Protein AF-A0A3M0YK63-F1 (afdb_monomer_lite)

Secondary structure (DSSP, 8-state):
-EEEEETTTTEEEEE-----TTT--TTEEEPP-EEE-TTSPEEE-GGGTT-EEE-PPP-

Radius of gyration: 16.78 Å; chains: 1; bounding box: 47×28×36 Å

pLDDT: mean 93.34, std 3.31, range [75.12, 96.38]

Sequence (59 aa):
FIKGYDETFAQTVHASTSYLWDELKWGRRFLPMYETLPNGHIVLDLEAIDACAEAPLPE

Foldseek 3Di:
DDWDQDPVVRDIDDDDDDDDPVRDDPQKDQDDQWDQDPVRDIDGHPVSVVPIDGHDDDD

Structure (mmCIF, N/CA/C/O backbone):
data_AF-A0A3M0YK63-F1
#
_entry.id   AF-A0A3M0YK63-F1
#
loop_
_atom_site.group_PDB
_atom_site.id
_atom_site.type_symbol
_atom_site.label_atom_id
_atom_site.label_alt_id
_atom_site.label_comp_id
_atom_site.label_asym_id
_atom_site.label_entity_id
_atom_site.label_seq_id
_atom_site.pdbx_PDB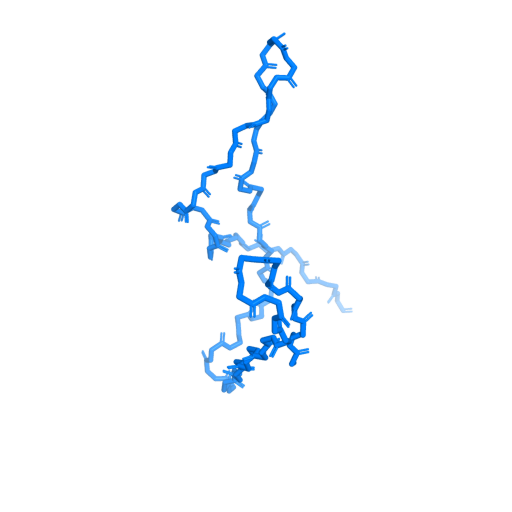_ins_code
_atom_site.Cartn_x
_atom_site.Cartn_y
_atom_site.Cartn_z
_atom_site.occupancy
_atom_site.B_iso_or_equiv
_atom_site.auth_seq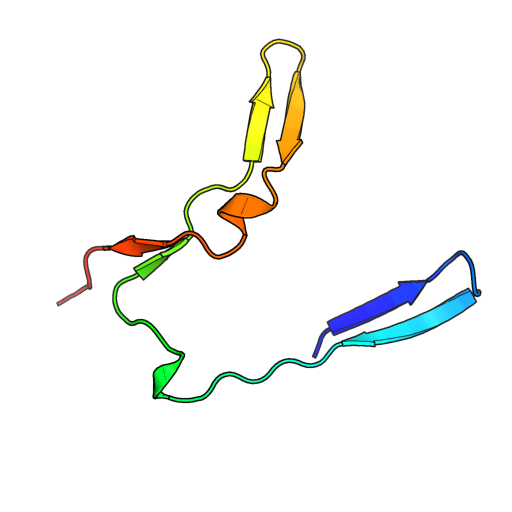_id
_atom_site.auth_comp_id
_atom_site.auth_asym_id
_atom_site.auth_atom_id
_atom_site.pdbx_PDB_model_num
ATOM 1 N N . PHE A 1 1 ? -1.052 -0.194 10.182 1.00 82.31 1 PHE A N 1
ATOM 2 C CA . PHE A 1 1 ? -2.383 0.174 10.700 1.00 82.31 1 PHE A CA 1
ATOM 3 C C . PHE A 1 1 ? -2.886 1.364 9.913 1.00 82.31 1 PHE A C 1
ATOM 5 O O . PHE A 1 1 ? -2.211 2.387 9.901 1.00 82.31 1 PHE A O 1
ATOM 12 N N . ILE A 1 2 ? -4.011 1.216 9.224 1.00 92.69 2 ILE A N 1
ATOM 13 C CA . ILE A 1 2 ? -4.652 2.279 8.449 1.00 92.69 2 ILE A CA 1
ATOM 14 C C . ILE A 1 2 ? -5.912 2.702 9.202 1.00 92.69 2 ILE A C 1
ATOM 16 O O . ILE A 1 2 ? -6.647 1.862 9.719 1.00 92.69 2 ILE A O 1
ATOM 20 N N . LYS A 1 3 ? -6.140 4.011 9.286 1.00 94.62 3 LYS A N 1
ATOM 21 C CA . LYS A 1 3 ? -7.338 4.613 9.868 1.00 94.62 3 LYS A CA 1
ATOM 22 C C . LYS A 1 3 ? -8.064 5.370 8.762 1.00 94.62 3 LYS A C 1
ATOM 24 O O . LYS A 1 3 ? -7.445 6.200 8.104 1.00 94.62 3 LYS A O 1
ATOM 29 N N . GLY A 1 4 ? -9.344 5.082 8.571 1.00 94.31 4 GLY A N 1
ATOM 30 C CA . GLY A 1 4 ? -10.219 5.770 7.625 1.00 94.31 4 GLY A CA 1
ATOM 31 C C . GLY A 1 4 ? -11.418 6.370 8.346 1.00 94.31 4 GLY A C 1
ATOM 32 O O . GLY A 1 4 ? -11.811 5.883 9.405 1.00 94.31 4 GLY A O 1
ATOM 33 N N . TYR A 1 5 ? -11.987 7.435 7.794 1.00 94.62 5 TYR A N 1
ATOM 34 C CA . TYR A 1 5 ? -13.287 7.936 8.223 1.00 94.62 5 TYR A CA 1
ATOM 35 C C . TYR A 1 5 ? -14.326 7.510 7.193 1.00 94.62 5 TYR A C 1
ATOM 37 O O . TYR A 1 5 ? -14.148 7.755 6.003 1.00 94.62 5 TYR A O 1
ATOM 45 N N . ASP A 1 6 ? -15.370 6.839 7.655 1.00 93.50 6 ASP A N 1
ATOM 46 C CA . ASP A 1 6 ? -16.505 6.446 6.838 1.00 93.50 6 ASP A CA 1
ATOM 47 C C . ASP A 1 6 ? -17.612 7.485 7.015 1.00 93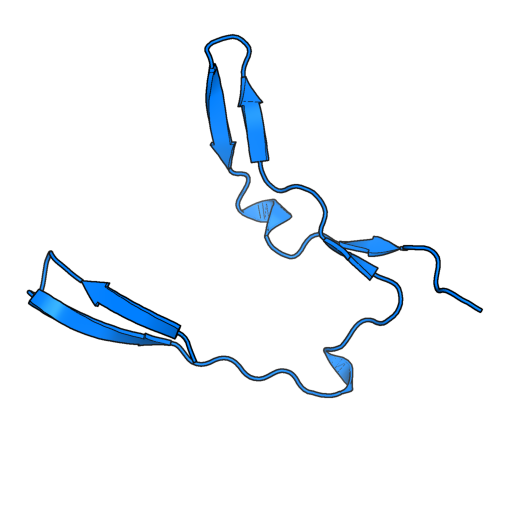.50 6 ASP A C 1
ATOM 49 O O . ASP A 1 6 ? -18.224 7.585 8.082 1.00 93.50 6 ASP A O 1
ATOM 53 N N . GLU A 1 7 ? -17.849 8.266 5.962 1.00 93.69 7 GLU A N 1
ATOM 54 C CA . GLU A 1 7 ? -18.869 9.314 5.945 1.00 93.69 7 GLU A CA 1
ATOM 55 C C . GLU A 1 7 ? -20.294 8.750 6.010 1.00 93.69 7 GLU A C 1
ATOM 57 O O . GLU A 1 7 ? -21.170 9.390 6.589 1.00 93.69 7 GLU A O 1
ATOM 62 N N . THR A 1 8 ? -20.537 7.540 5.490 1.00 95.44 8 THR A N 1
ATOM 63 C CA . THR A 1 8 ? -21.886 6.944 5.433 1.00 95.44 8 THR A CA 1
ATOM 64 C C . THR A 1 8 ? -22.403 6.613 6.830 1.00 95.44 8 THR A C 1
ATOM 66 O O . THR A 1 8 ? -23.578 6.810 7.132 1.00 95.44 8 THR A O 1
ATOM 69 N N . PHE A 1 9 ? -21.511 6.132 7.698 1.00 92.00 9 PHE A N 1
ATOM 70 C CA . PHE A 1 9 ? -21.832 5.739 9.073 1.00 92.00 9 PHE A CA 1
ATOM 71 C C . PHE A 1 9 ? -21.260 6.698 10.125 1.00 92.00 9 PHE A C 1
ATOM 73 O O . PHE A 1 9 ? -21.353 6.425 11.321 1.00 92.00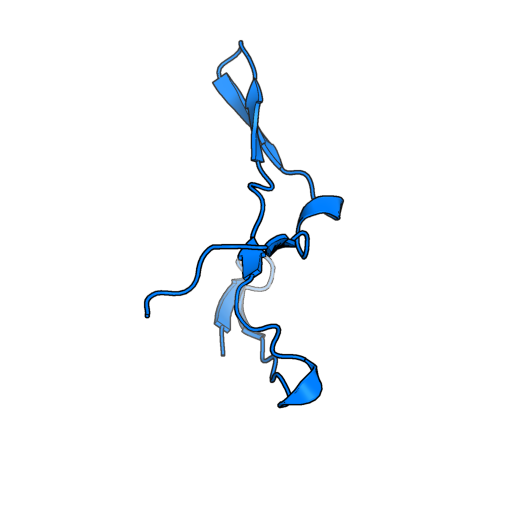 9 PHE A O 1
ATOM 80 N N . ALA A 1 10 ? -20.667 7.813 9.685 1.00 92.88 10 ALA A N 1
ATOM 81 C CA . ALA A 1 10 ? -20.029 8.833 10.513 1.00 92.88 10 ALA A CA 1
ATOM 82 C C . ALA A 1 10 ? -19.045 8.268 11.556 1.00 92.88 10 ALA A C 1
ATOM 84 O O . ALA A 1 10 ? -18.931 8.785 12.672 1.00 92.88 10 ALA A O 1
ATOM 85 N N . GLN A 1 11 ? -18.323 7.203 11.202 1.00 95.12 11 GLN A N 1
ATOM 86 C CA . GLN A 1 11 ? -17.460 6.470 12.124 1.00 95.12 11 GLN A CA 1
ATOM 87 C C . GLN A 1 11 ? -16.021 6.395 11.633 1.00 95.12 11 GLN A C 1
ATOM 89 O O . GLN A 1 11 ? -15.718 6.439 10.445 1.00 95.12 11 GLN A O 1
ATOM 94 N N . THR A 1 12 ? -15.108 6.241 12.581 1.00 94.00 12 THR A N 1
ATOM 95 C CA . THR A 1 12 ? -13.717 5.928 12.279 1.00 94.00 12 THR A CA 1
ATOM 96 C C . THR A 1 12 ? -13.545 4.419 12.154 1.00 94.00 12 THR A C 1
ATOM 98 O O . THR A 1 12 ? -13.831 3.688 13.100 1.00 94.00 12 THR A O 1
ATOM 101 N N . VAL A 1 13 ? -12.999 3.968 11.029 1.00 93.94 13 VAL A N 1
ATOM 102 C CA . VAL A 1 13 ? -12.677 2.567 10.749 1.00 93.94 13 VAL A CA 1
ATOM 103 C C . VAL A 1 13 ? -11.169 2.345 10.816 1.00 93.94 13 VAL A C 1
ATOM 105 O O . VAL A 1 13 ? -10.363 3.223 10.497 1.00 93.94 13 VAL A O 1
ATOM 108 N N . HIS A 1 14 ? -10.782 1.146 11.237 1.00 93.62 14 HIS A N 1
ATOM 109 C CA . HIS A 1 14 ? -9.399 0.739 11.415 1.00 93.62 14 HIS A CA 1
ATOM 110 C C . HIS A 1 14 ? -9.126 -0.577 10.684 1.00 93.62 14 HIS A C 1
ATOM 112 O O . HIS A 1 14 ? -9.854 -1.547 10.873 1.00 93.62 14 HIS A O 1
ATOM 118 N N . ALA A 1 15 ? -8.062 -0.617 9.882 1.00 94.62 15 ALA A N 1
ATOM 119 C CA . ALA A 1 15 ? -7.618 -1.803 9.156 1.00 94.62 15 ALA A CA 1
ATOM 120 C C . ALA A 1 15 ? -6.163 -2.154 9.509 1.00 94.62 15 ALA A C 1
ATOM 122 O O . ALA A 1 15 ? -5.266 -1.300 9.501 1.00 94.62 15 ALA A O 1
ATOM 123 N N . SER A 1 16 ? -5.926 -3.430 9.804 1.00 94.06 16 SER A N 1
ATOM 124 C CA . SER A 1 16 ? -4.622 -3.972 10.191 1.00 94.06 16 SER A CA 1
ATOM 125 C C . SER A 1 16 ? -4.303 -5.202 9.357 1.00 94.06 16 SER A C 1
ATOM 127 O O . SER A 1 16 ? -5.093 -6.138 9.342 1.00 94.06 16 SER A O 1
ATOM 129 N N . THR A 1 17 ? -3.117 -5.219 8.756 1.00 93.44 17 THR A N 1
ATOM 130 C CA . THR A 1 17 ? -2.521 -6.398 8.120 1.00 93.44 17 THR A CA 1
ATOM 131 C C . THR A 1 17 ? -1.094 -6.539 8.632 1.00 93.44 17 THR A C 1
ATOM 133 O O . THR A 1 17 ? -0.417 -5.533 8.869 1.00 93.44 17 THR A O 1
ATOM 136 N N . SER A 1 18 ? -0.654 -7.778 8.819 1.00 94.44 18 SER A N 1
ATOM 137 C CA . SER A 1 18 ? 0.725 -8.146 9.137 1.00 94.44 18 SER A CA 1
ATOM 138 C C . SER A 1 18 ? 1.257 -9.071 8.053 1.00 94.44 18 SER A C 1
ATOM 140 O O . SER A 1 18 ? 0.476 -9.845 7.511 1.00 94.44 18 SER A O 1
ATOM 142 N N . TYR A 1 19 ? 2.564 -9.012 7.802 1.00 94.00 19 TYR A N 1
ATOM 143 C CA . TYR A 1 19 ? 3.257 -9.936 6.909 1.00 94.00 19 TYR A CA 1
ATOM 144 C C . TYR A 1 19 ? 4.283 -10.755 7.695 1.00 94.00 19 TYR A C 1
ATOM 146 O O . TYR A 1 19 ? 5.015 -10.199 8.521 1.00 94.00 19 TYR A O 1
ATOM 154 N N . LEU A 1 20 ? 4.326 -12.060 7.451 1.00 96.38 20 LEU A N 1
ATOM 155 C CA . LEU A 1 20 ? 5.339 -12.985 7.945 1.00 96.38 20 LEU A CA 1
ATOM 156 C C . LEU A 1 20 ? 6.582 -12.969 7.041 1.00 96.38 20 LEU A C 1
ATOM 158 O O . LEU A 1 20 ? 6.608 -12.365 5.969 1.00 96.38 20 LEU A O 1
ATOM 162 N N . TRP A 1 21 ? 7.657 -13.607 7.505 1.00 94.12 21 TRP A N 1
ATOM 163 C CA . TRP A 1 21 ? 8.953 -13.594 6.819 1.00 94.12 21 TRP A CA 1
ATOM 164 C C . TRP A 1 21 ? 8.910 -14.275 5.443 1.00 94.12 21 TRP A C 1
ATOM 166 O O . TRP A 1 21 ? 9.640 -13.877 4.542 1.00 94.12 21 TRP A O 1
ATOM 176 N N . ASP A 1 22 ? 8.054 -15.279 5.279 1.00 94.44 22 ASP A N 1
ATOM 177 C CA . ASP A 1 22 ? 7.831 -16.042 4.051 1.00 94.44 22 ASP A CA 1
ATOM 178 C C . ASP A 1 22 ? 6.896 -15.326 3.064 1.00 94.44 22 ASP A C 1
ATOM 180 O O . ASP A 1 22 ? 6.909 -15.619 1.868 1.00 94.44 22 ASP A O 1
ATOM 184 N N . GLU A 1 23 ? 6.140 -14.334 3.535 1.00 93.44 23 GLU A N 1
ATOM 185 C CA . GLU A 1 23 ? 5.302 -13.468 2.699 1.00 93.44 23 GLU A CA 1
ATOM 186 C C . GLU A 1 23 ? 6.108 -12.312 2.073 1.00 93.44 23 GLU A C 1
ATOM 188 O O . GLU A 1 23 ? 5.664 -11.679 1.109 1.00 93.44 23 GLU A O 1
AT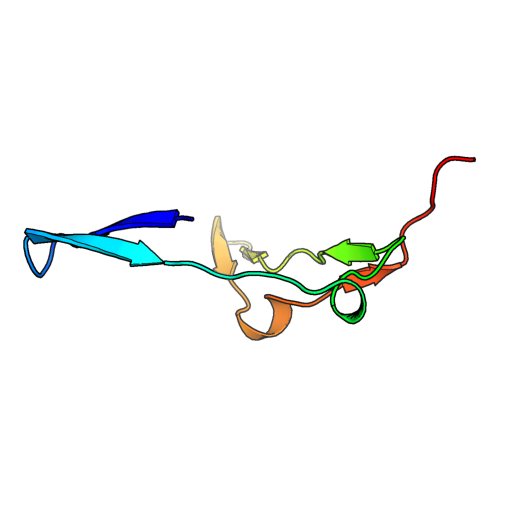OM 193 N N . LEU A 1 24 ? 7.321 -12.047 2.576 1.00 92.06 24 LEU A N 1
ATOM 194 C CA . LEU A 1 24 ? 8.184 -10.968 2.105 1.00 92.06 24 LEU A CA 1
ATOM 195 C C . LEU A 1 24 ? 9.036 -11.405 0.903 1.00 92.06 24 LEU A C 1
ATOM 197 O O . LEU A 1 24 ? 10.054 -12.084 1.032 1.00 92.06 24 LEU A O 1
ATOM 201 N N . LYS A 1 25 ? 8.654 -10.957 -0.296 1.00 92.56 25 LYS A N 1
ATOM 202 C CA . LYS A 1 25 ? 9.383 -11.259 -1.537 1.00 92.56 25 LYS A CA 1
ATOM 203 C C . LYS A 1 25 ? 10.481 -10.221 -1.801 1.00 92.56 25 LYS A C 1
ATOM 205 O O . LYS A 1 25 ? 10.198 -9.106 -2.237 1.00 92.56 25 LYS A O 1
ATOM 210 N N . TRP A 1 26 ? 11.740 -10.594 -1.568 1.00 92.50 26 TRP A N 1
ATOM 211 C CA . TRP A 1 26 ? 12.897 -9.727 -1.830 1.00 92.50 26 TRP A CA 1
ATOM 212 C C . TRP A 1 26 ? 13.173 -9.553 -3.332 1.00 92.50 26 TRP A C 1
ATOM 214 O O . TRP A 1 26 ? 12.904 -10.454 -4.127 1.00 92.50 26 TRP A O 1
ATOM 224 N N . GLY A 1 27 ? 13.720 -8.398 -3.727 1.00 94.31 27 GLY A N 1
ATOM 225 C CA . GLY A 1 27 ? 14.060 -8.117 -5.131 1.00 94.31 27 GLY A CA 1
ATOM 226 C C . GLY A 1 27 ? 12.849 -8.048 -6.062 1.00 94.31 27 GLY A C 1
ATOM 227 O O . GLY A 1 27 ? 12.951 -8.382 -7.240 1.00 94.31 2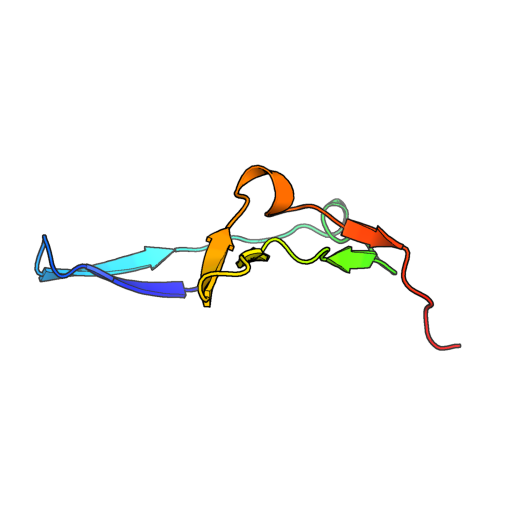7 GLY A O 1
ATOM 228 N N . ARG A 1 28 ? 11.684 -7.650 -5.541 1.00 94.81 28 ARG A N 1
ATOM 229 C CA . ARG A 1 28 ? 10.452 -7.473 -6.316 1.00 94.81 28 ARG A CA 1
ATOM 230 C C . ARG A 1 28 ? 10.011 -6.011 -6.323 1.00 94.81 28 ARG A C 1
ATOM 232 O O . ARG A 1 28 ? 10.237 -5.281 -5.361 1.00 94.81 28 ARG A O 1
ATOM 239 N N . ARG A 1 29 ? 9.341 -5.598 -7.398 1.00 94.00 29 ARG A N 1
ATOM 240 C CA . ARG A 1 29 ? 8.676 -4.296 -7.541 1.00 94.00 29 ARG A CA 1
ATOM 241 C C . ARG A 1 29 ? 7.238 -4.503 -8.005 1.00 94.00 29 ARG A C 1
ATOM 243 O O . ARG A 1 29 ? 7.010 -5.280 -8.931 1.00 94.00 29 ARG A O 1
ATOM 250 N N . PHE A 1 30 ? 6.300 -3.777 -7.401 1.00 95.06 30 PHE A N 1
ATOM 251 C CA . PHE A 1 30 ? 4.905 -3.759 -7.840 1.00 95.06 30 PHE A CA 1
ATOM 252 C C . PHE A 1 30 ? 4.779 -3.242 -9.273 1.00 95.06 30 PHE A C 1
ATOM 254 O O . PHE A 1 30 ? 5.458 -2.289 -9.672 1.00 95.06 30 PHE A O 1
ATOM 261 N N . LEU A 1 31 ? 3.917 -3.891 -10.046 1.00 94.81 31 LEU A N 1
ATOM 262 C CA . LEU A 1 31 ? 3.517 -3.414 -11.359 1.00 94.81 31 LEU A CA 1
ATOM 263 C C . LEU A 1 31 ? 2.494 -2.278 -11.201 1.00 94.81 31 LEU A C 1
ATOM 265 O O . LEU A 1 31 ? 1.754 -2.246 -10.216 1.00 94.81 31 LEU A O 1
ATOM 269 N N . PRO A 1 32 ? 2.462 -1.307 -12.128 1.00 93.81 32 PRO A N 1
ATOM 270 C CA . PRO A 1 32 ? 1.425 -0.288 -12.110 1.00 93.81 32 PRO A CA 1
ATOM 271 C C . PRO A 1 32 ? 0.059 -0.949 -12.321 1.00 93.81 32 PRO A C 1
ATOM 273 O O . PRO A 1 32 ? -0.147 -1.641 -13.312 1.00 93.81 32 PRO A O 1
ATOM 276 N N . MET A 1 33 ? -0.864 -0.705 -11.392 1.00 95.38 33 MET A N 1
ATOM 277 C CA . MET A 1 33 ? -2.251 -1.189 -11.454 1.00 95.38 33 MET A CA 1
ATOM 278 C C . MET A 1 33 ? -3.204 -0.186 -12.122 1.00 95.38 33 MET A C 1
ATOM 280 O O . MET A 1 33 ? -4.415 -0.364 -12.083 1.00 95.38 33 MET A O 1
ATOM 284 N N . TYR A 1 34 ? -2.685 0.921 -12.655 1.00 95.12 34 TYR A N 1
ATOM 285 C CA . TYR A 1 34 ? -3.497 1.979 -13.246 1.00 95.12 34 TYR A CA 1
ATOM 286 C C . TYR A 1 34 ? -3.001 2.355 -14.638 1.00 95.12 34 TYR A C 1
ATOM 288 O O . TYR A 1 34 ? -1.798 2.366 -14.906 1.00 95.12 34 TYR A O 1
ATOM 296 N N . GLU A 1 35 ? -3.940 2.735 -15.495 1.00 94.25 35 GLU A N 1
ATOM 297 C CA . GLU A 1 35 ? -3.674 3.279 -16.820 1.00 94.25 35 GLU A CA 1
ATOM 298 C C . GLU A 1 35 ? -4.477 4.560 -17.054 1.00 94.25 35 GLU A C 1
ATOM 300 O O . GLU A 1 35 ? -5.593 4.721 -16.557 1.00 94.25 35 GLU A O 1
ATOM 305 N N . THR A 1 36 ? -3.900 5.486 -17.818 1.00 94.81 36 THR A N 1
ATOM 306 C CA . THR A 1 36 ? -4.589 6.708 -18.237 1.00 94.81 36 THR A CA 1
ATOM 307 C C . THR A 1 36 ? -5.095 6.521 -19.658 1.00 94.81 36 THR A C 1
ATOM 309 O O . THR A 1 36 ? -4.308 6.360 -20.592 1.00 94.81 36 THR A O 1
ATOM 312 N N . LEU A 1 37 ? -6.411 6.570 -19.831 1.00 93.88 37 LEU A N 1
ATOM 313 C CA . LEU A 1 37 ? -7.060 6.481 -21.130 1.00 93.88 37 LEU A CA 1
ATOM 314 C C . LEU A 1 37 ? -6.858 7.770 -21.949 1.00 93.88 37 LEU A C 1
ATOM 316 O O . LEU A 1 37 ? -6.655 8.847 -21.380 1.00 93.88 37 LEU A O 1
ATOM 320 N N . PRO A 1 38 ? -6.998 7.718 -23.289 1.00 94.25 38 PRO A N 1
ATOM 321 C CA . PRO A 1 38 ? -6.847 8.897 -24.152 1.00 94.25 38 PRO A CA 1
ATOM 322 C C . PRO A 1 38 ? -7.793 10.066 -23.827 1.00 94.25 38 PRO A C 1
ATOM 324 O O . PRO A 1 38 ? -7.509 11.205 -24.180 1.00 94.25 38 PRO A O 1
ATOM 327 N N . ASN A 1 39 ? -8.915 9.799 -23.155 1.00 93.94 39 ASN A N 1
ATOM 328 C CA . ASN A 1 39 ? -9.880 10.805 -22.701 1.00 93.94 39 ASN A CA 1
ATOM 329 C C . ASN A 1 39 ? -9.535 11.419 -21.326 1.00 93.94 39 ASN A C 1
ATOM 331 O O . ASN A 1 39 ? -10.318 12.208 -20.803 1.00 93.94 39 ASN A O 1
ATOM 335 N N . GLY A 1 40 ? -8.396 11.051 -20.729 1.00 92.75 40 GLY A N 1
ATOM 336 C CA . GLY A 1 40 ? -7.942 11.532 -19.423 1.00 92.75 40 GLY A CA 1
ATOM 337 C C . GLY A 1 40 ? -8.533 10.794 -18.219 1.00 92.75 40 GLY A C 1
ATOM 338 O O . GLY A 1 40 ? -8.218 11.151 -17.086 1.00 92.75 40 GLY A O 1
ATOM 339 N N . HIS A 1 41 ? -9.370 9.774 -18.427 1.00 95.31 41 HIS A N 1
ATOM 340 C CA . HIS A 1 41 ? -9.855 8.933 -17.333 1.00 95.31 41 HIS A CA 1
ATOM 341 C C . HIS A 1 41 ? -8.754 7.978 -16.867 1.00 95.31 41 HIS A C 1
ATOM 343 O O . HIS A 1 41 ? -7.979 7.477 -17.680 1.00 95.31 41 HIS A O 1
ATOM 349 N N . ILE A 1 42 ? -8.713 7.696 -15.566 1.00 94.69 42 ILE A N 1
ATOM 350 C CA . ILE A 1 42 ? -7.813 6.695 -14.989 1.00 94.69 42 ILE A CA 1
ATOM 351 C C . ILE A 1 42 ? -8.622 5.426 -14.741 1.00 94.69 42 ILE A C 1
ATOM 353 O O . ILE A 1 42 ? -9.650 5.474 -14.063 1.00 94.69 42 ILE A O 1
ATOM 357 N N . VAL A 1 43 ? -8.163 4.307 -15.291 1.00 95.25 43 VAL A N 1
ATOM 358 C CA . VAL A 1 43 ? -8.711 2.979 -15.010 1.00 95.25 43 VAL A CA 1
ATOM 359 C C . VAL A 1 43 ? -7.787 2.292 -14.020 1.00 95.25 43 VAL A C 1
ATOM 361 O O . VAL A 1 43 ? -6.570 2.315 -14.189 1.00 95.25 43 VAL A O 1
ATOM 364 N N . LEU A 1 44 ? -8.378 1.719 -12.974 1.00 95.56 44 LEU A N 1
ATOM 365 C CA . LEU A 1 44 ? -7.680 0.939 -11.962 1.00 95.56 44 LEU A CA 1
ATOM 366 C C . LEU A 1 44 ? -8.025 -0.538 -12.160 1.00 95.56 44 LEU A C 1
ATOM 368 O O . LEU A 1 44 ? -9.195 -0.909 -12.070 1.00 95.56 44 LEU A O 1
ATOM 372 N N . ASP A 1 45 ? -7.014 -1.359 -12.409 1.00 95.00 45 ASP A N 1
ATOM 373 C CA . ASP A 1 45 ? -7.132 -2.808 -12.479 1.00 95.00 45 ASP A CA 1
ATOM 374 C C . ASP A 1 45 ? -6.916 -3.417 -11.087 1.00 95.00 45 ASP A C 1
ATOM 376 O O . ASP A 1 45 ? -5.809 -3.420 -10.544 1.00 95.00 45 ASP A O 1
ATOM 380 N N . LEU A 1 46 ? -7.996 -3.924 -10.492 1.00 94.44 46 LEU A N 1
ATOM 381 C CA . LEU A 1 46 ? -7.957 -4.544 -9.168 1.00 94.44 46 LEU A CA 1
ATOM 382 C C . LEU A 1 46 ? -7.322 -5.940 -9.185 1.00 94.44 46 LEU A C 1
ATOM 384 O O . LEU A 1 46 ? -6.874 -6.393 -8.134 1.00 94.44 46 LEU A O 1
ATOM 388 N N . GLU A 1 47 ? -7.248 -6.611 -10.338 1.00 94.81 47 GLU A N 1
ATOM 389 C CA . GLU A 1 47 ? -6.545 -7.896 -10.455 1.00 94.81 47 GLU A CA 1
ATOM 390 C C . GLU A 1 47 ? -5.026 -7.707 -10.351 1.00 94.81 47 GLU A C 1
ATOM 392 O O . GLU A 1 47 ? -4.314 -8.607 -9.916 1.00 94.81 47 GLU A O 1
ATOM 397 N N . ALA A 1 48 ? -4.526 -6.509 -10.669 1.00 94.06 48 ALA A N 1
ATOM 398 C CA . ALA A 1 48 ? -3.114 -6.157 -10.580 1.00 94.06 48 ALA A CA 1
ATOM 399 C C . ALA A 1 48 ? -2.675 -5.665 -9.184 1.00 94.06 48 ALA A C 1
ATOM 401 O O . ALA A 1 48 ? -1.537 -5.217 -9.025 1.00 94.06 48 ALA A O 1
ATOM 402 N N . ILE A 1 49 ? -3.543 -5.730 -8.165 1.00 94.62 49 ILE A N 1
ATOM 403 C CA . ILE A 1 49 ? -3.283 -5.140 -6.839 1.00 94.62 49 ILE A CA 1
ATOM 404 C C . ILE A 1 49 ? -2.060 -5.740 -6.127 1.00 94.62 49 ILE A C 1
ATOM 406 O O . ILE A 1 49 ? -1.372 -5.038 -5.384 1.00 94.62 49 ILE A O 1
ATOM 410 N N . ASP A 1 50 ? -1.765 -7.017 -6.366 1.00 94.06 50 ASP A N 1
ATOM 411 C CA . ASP A 1 50 ? -0.623 -7.745 -5.804 1.00 94.06 50 ASP A CA 1
ATOM 412 C C . ASP A 1 50 ? 0.453 -8.089 -6.853 1.00 94.06 50 ASP A C 1
ATOM 414 O O . ASP A 1 50 ? 1.474 -8.714 -6.536 1.00 94.06 50 ASP A O 1
ATOM 418 N N . ALA A 1 51 ? 0.266 -7.652 -8.101 1.00 95.25 51 ALA A N 1
ATOM 419 C CA . ALA A 1 51 ? 1.131 -8.004 -9.214 1.00 95.25 51 ALA A CA 1
ATOM 420 C C . ALA A 1 51 ? 2.542 -7.416 -9.040 1.00 95.25 51 ALA A C 1
ATOM 422 O O . ALA A 1 51 ? 2.731 -6.212 -8.854 1.00 95.25 51 ALA A O 1
ATOM 423 N N . CYS A 1 52 ? 3.563 -8.274 -9.127 1.00 94.94 52 CYS A N 1
ATOM 424 C CA . CYS A 1 52 ? 4.960 -7.913 -8.879 1.00 94.94 52 CYS A CA 1
ATOM 425 C C . CYS A 1 52 ? 5.913 -8.541 -9.903 1.00 94.94 52 CYS A C 1
ATOM 427 O O . CYS A 1 52 ? 5.787 -9.716 -10.244 1.00 94.94 52 CYS A O 1
ATOM 429 N N . ALA A 1 53 ? 6.940 -7.793 -10.304 1.00 94.00 53 ALA A N 1
ATOM 430 C CA . ALA A 1 53 ? 8.028 -8.252 -11.169 1.00 94.00 53 ALA A CA 1
ATOM 431 C C . ALA A 1 53 ? 9.382 -8.227 -10.444 1.00 94.00 53 ALA A C 1
ATOM 433 O O . ALA A 1 53 ? 9.527 -7.575 -9.411 1.00 94.00 53 ALA A O 1
ATOM 434 N N . GLU A 1 54 ? 10.372 -8.950 -10.966 1.00 93.94 54 GLU A N 1
ATOM 435 C CA . GLU A 1 54 ? 11.748 -8.904 -10.454 1.00 93.94 54 GLU A CA 1
ATOM 436 C C . GLU A 1 54 ? 12.384 -7.538 -10.723 1.00 93.94 54 GLU A C 1
ATOM 438 O O . GLU A 1 54 ? 12.179 -6.932 -11.776 1.00 93.94 54 GLU A O 1
ATOM 443 N N . ALA A 1 55 ? 13.135 -7.042 -9.744 1.00 92.38 55 ALA A N 1
ATOM 444 C CA . ALA A 1 55 ? 13.827 -5.767 -9.800 1.00 92.38 55 ALA A CA 1
ATOM 445 C C . ALA A 1 55 ? 15.300 -5.956 -9.412 1.00 92.38 55 ALA A C 1
ATOM 447 O O . ALA A 1 55 ? 15.595 -6.754 -8.517 1.00 92.38 55 ALA A O 1
ATOM 448 N N . PRO A 1 56 ? 16.228 -5.234 -10.066 1.00 90.25 56 PRO A N 1
ATOM 449 C CA . PRO A 1 56 ? 17.643 -5.326 -9.743 1.00 90.25 56 PRO A CA 1
ATOM 450 C C . PRO A 1 56 ? 17.881 -4.873 -8.302 1.00 90.25 56 PRO A C 1
ATOM 452 O O . PRO A 1 56 ? 17.348 -3.852 -7.860 1.00 90.25 56 PRO A O 1
ATOM 455 N N . LEU A 1 57 ? 18.682 -5.650 -7.581 1.00 89.25 57 LEU A N 1
ATOM 456 C CA . LEU A 1 57 ? 19.129 -5.317 -6.237 1.00 89.25 57 LEU A CA 1
ATOM 457 C C . LEU A 1 57 ? 20.431 -4.511 -6.326 1.00 89.25 57 LEU A C 1
ATOM 459 O O . LEU A 1 57 ? 21.261 -4.822 -7.181 1.00 89.25 57 LEU A O 1
ATOM 463 N N . PRO A 1 58 ? 20.617 -3.486 -5.479 1.00 84.38 58 PRO A N 1
ATOM 464 C CA . PRO A 1 58 ? 21.929 -2.874 -5.315 1.00 84.38 58 PRO A CA 1
ATOM 465 C C . PRO A 1 58 ? 22.911 -3.907 -4.738 1.00 84.38 58 PRO A C 1
ATOM 467 O O . PRO A 1 58 ? 22.507 -4.737 -3.919 1.00 84.38 58 PRO A O 1
ATOM 470 N N . GLU A 1 59 ? 24.162 -3.860 -5.204 1.00 75.12 59 GLU A N 1
ATOM 471 C CA . GLU A 1 59 ? 25.276 -4.685 -4.699 1.00 75.12 59 GLU A CA 1
ATOM 472 C C . GLU A 1 59 ? 25.633 -4.364 -3.241 1.00 75.12 59 GLU A C 1
ATOM 474 O O . GLU A 1 59 ? 25.588 -3.168 -2.861 1.00 75.12 59 GLU A O 1
#